Protein AF-A0A941DVI2-F1 (afdb_monomer_lite)

Radius of gyration: 12.96 Å; chains: 1; bounding box: 32×23×32 Å

Organism: NCBI:txid2828733

Foldseek 3Di:
DDDWADWDQFPVRWIWTFHDQQFIWTAHPVRHPIDRQARPNFGFQEWDAAPQRWIFTQTQCQGTWTAHSVGDIDRPDQDDPNHGPNGRHYDDADNVRDD

Secondary structure (DSSP, 8-state):
------EEE-TTS-EEEE-TTSEEEEE-TTS-S-EEEEE-SS-EEEEEE-TTSPEEEEETTTEEEEE-TT--EEEEESEETTEE----------TTS--

InterPro domains:
  IPR011042 Six-bladed beta-propeller, TolB-like [G3DSA:2.120.10.30] (1-99)

Sequence (99 aa):
ETGPEHLLLGPDGRLYAAVASGAILRMQEDGAQREVWINTRGRVLGFAFDAQGNMIAADAYRGLLRITPDKQITVLCDQVDGTPVLYANSVVVAKNGKI

Structure (mmCIF, N/CA/C/O backbone):
data_AF-A0A941DVI2-F1
#
_entry.id   AF-A0A941DVI2-F1
#
loop_
_atom_site.group_PDB
_atom_site.id
_atom_site.type_symbol
_atom_site.label_atom_id
_atom_site.label_alt_id
_atom_site.label_comp_id
_atom_site.label_asym_id
_atom_site.label_entity_id
_atom_site.label_seq_id
_atom_site.pdbx_PDB_ins_code
_atom_site.Cartn_x
_atom_site.Cartn_y
_atom_site.Cartn_z
_atom_site.occupancy
_atom_site.B_iso_or_equiv
_atom_site.auth_seq_id
_atom_site.auth_comp_id
_atom_site.auth_asym_id
_atom_site.auth_atom_id
_atom_site.pdbx_PDB_model_num
ATOM 1 N N . GLU A 1 1 ? 16.399 3.563 -0.049 1.00 89.06 1 GLU A N 1
ATOM 2 C CA . GLU A 1 1 ? 15.291 3.009 0.757 1.00 89.06 1 GLU A CA 1
ATOM 3 C C . GLU A 1 1 ? 15.815 1.888 1.639 1.00 89.06 1 GLU A C 1
ATOM 5 O O . GLU A 1 1 ? 16.682 1.149 1.185 1.00 89.06 1 GLU A O 1
ATOM 10 N N . THR A 1 2 ? 15.340 1.789 2.880 1.00 94.88 2 THR A N 1
ATOM 11 C CA . THR A 1 2 ? 15.756 0.785 3.878 1.00 94.88 2 THR A CA 1
ATOM 12 C C . THR A 1 2 ? 14.539 0.259 4.644 1.00 94.88 2 THR A C 1
ATOM 14 O O . THR A 1 2 ? 13.455 0.837 4.558 1.00 94.88 2 THR A O 1
ATOM 17 N N . GLY A 1 3 ? 14.719 -0.838 5.387 1.00 94.12 3 GLY A N 1
ATOM 18 C CA . GLY A 1 3 ? 13.676 -1.429 6.231 1.00 94.12 3 GLY A CA 1
ATOM 19 C C . GLY A 1 3 ? 12.433 -1.855 5.447 1.00 94.12 3 GLY A C 1
ATOM 20 O O . GLY A 1 3 ? 11.370 -1.289 5.709 1.00 94.12 3 GLY A O 1
ATOM 21 N N . PRO A 1 4 ? 12.559 -2.777 4.469 1.00 94.75 4 PRO A N 1
ATOM 22 C CA . PRO A 1 4 ? 11.389 -3.367 3.835 1.00 94.75 4 PRO A CA 1
ATOM 23 C C . PRO A 1 4 ? 10.572 -4.104 4.894 1.00 94.75 4 PRO A C 1
ATOM 25 O O . PRO A 1 4 ? 11.140 -4.781 5.750 1.00 94.75 4 PRO A O 1
ATOM 28 N N . GLU A 1 5 ? 9.260 -3.940 4.844 1.00 96.12 5 GLU A N 1
ATOM 29 C CA . GLU A 1 5 ? 8.365 -4.508 5.84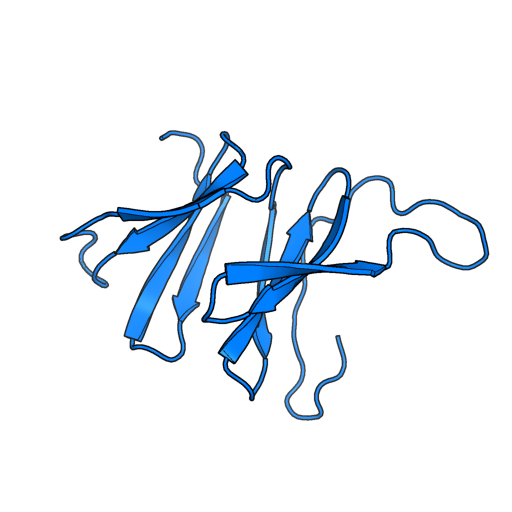9 1.00 96.12 5 GLU A CA 1
ATOM 30 C C . GLU A 1 5 ? 7.423 -5.530 5.193 1.00 96.12 5 GLU A C 1
ATOM 32 O O . GLU A 1 5 ? 7.547 -6.724 5.460 1.00 96.12 5 GLU A O 1
ATOM 37 N N . HIS A 1 6 ? 6.599 -5.098 4.235 1.00 97.88 6 HIS A N 1
ATOM 38 C CA . HIS A 1 6 ? 5.686 -5.973 3.500 1.00 97.88 6 HIS A CA 1
ATOM 39 C C . HIS A 1 6 ? 6.036 -5.997 2.019 1.00 97.88 6 HIS A C 1
ATOM 41 O O . HIS A 1 6 ? 6.335 -4.949 1.435 1.00 97.88 6 HIS A O 1
ATOM 47 N N . LEU A 1 7 ? 5.965 -7.182 1.406 1.00 97.31 7 LEU A N 1
ATOM 48 C CA . LEU A 1 7 ? 6.135 -7.368 -0.029 1.00 97.31 7 LEU A CA 1
ATOM 49 C C . LEU A 1 7 ? 5.018 -8.240 -0.595 1.00 97.31 7 LEU A C 1
ATOM 51 O O . LEU A 1 7 ? 4.683 -9.270 -0.016 1.00 97.31 7 LEU A O 1
ATOM 55 N N . LEU A 1 8 ? 4.479 -7.848 -1.747 1.00 98.12 8 LEU A N 1
ATOM 56 C CA . LEU A 1 8 ? 3.418 -8.592 -2.423 1.00 98.12 8 LEU A CA 1
ATOM 57 C C . LEU A 1 8 ? 3.470 -8.345 -3.934 1.00 98.12 8 LEU A C 1
ATOM 59 O O . LEU A 1 8 ? 3.746 -7.227 -4.376 1.00 98.12 8 LEU A O 1
ATOM 63 N N . LEU A 1 9 ? 3.187 -9.381 -4.726 1.00 98.19 9 LEU A N 1
ATOM 64 C CA . LEU A 1 9 ? 2.955 -9.227 -6.161 1.00 98.19 9 LEU A CA 1
ATOM 65 C C . LEU A 1 9 ? 1.615 -8.522 -6.393 1.00 98.19 9 LEU A C 1
ATOM 67 O O . LEU A 1 9 ? 0.579 -8.927 -5.866 1.00 98.19 9 LEU A O 1
ATOM 71 N N . GLY A 1 10 ? 1.653 -7.451 -7.176 1.00 97.38 10 GLY A N 1
ATOM 72 C CA . GLY A 1 10 ? 0.482 -6.700 -7.582 1.00 97.38 10 GLY A CA 1
ATOM 73 C C . GLY A 1 10 ? -0.277 -7.349 -8.739 1.00 97.38 10 GLY A C 1
ATOM 74 O O . GLY A 1 10 ? 0.233 -8.248 -9.413 1.00 97.38 10 GLY A O 1
ATOM 75 N N . PRO A 1 11 ? -1.500 -6.867 -9.013 1.00 96.81 11 PRO A N 1
ATOM 76 C CA . PRO A 1 11 ? -2.341 -7.353 -10.112 1.00 96.81 11 PRO A CA 1
ATOM 77 C C . PRO A 1 11 ? -1.742 -7.086 -11.504 1.00 96.81 11 PRO A C 1
ATOM 79 O O . PRO A 1 11 ? -2.186 -7.658 -12.494 1.00 96.81 11 PRO A O 1
ATOM 82 N N . ASP A 1 12 ? -0.733 -6.223 -11.585 1.00 96.44 12 ASP A N 1
ATOM 83 C CA . ASP A 1 12 ? 0.037 -5.901 -12.784 1.00 96.44 12 ASP A CA 1
ATOM 84 C C . ASP A 1 12 ? 1.284 -6.790 -12.966 1.00 96.44 12 ASP A C 1
ATOM 86 O O . ASP A 1 12 ? 2.096 -6.532 -13.857 1.00 96.44 12 ASP A O 1
ATOM 90 N N . GLY A 1 13 ? 1.469 -7.795 -12.102 1.00 96.88 13 GLY A N 1
ATOM 91 C CA . GLY A 1 13 ? 2.626 -8.689 -12.108 1.00 96.88 13 GLY A CA 1
ATOM 92 C C . GLY A 1 13 ? 3.922 -8.053 -11.597 1.00 96.88 13 GLY A C 1
ATOM 93 O O . GLY A 1 13 ? 4.993 -8.617 -11.808 1.00 96.88 13 GLY A O 1
ATOM 94 N N . ARG A 1 14 ? 3.868 -6.880 -10.950 1.00 98.38 14 ARG A N 1
ATOM 95 C CA . ARG A 1 14 ? 5.046 -6.242 -10.343 1.00 98.38 14 ARG A CA 1
ATOM 96 C C . ARG A 1 14 ? 5.127 -6.513 -8.849 1.00 98.38 14 ARG A C 1
ATOM 98 O O . ARG A 1 14 ? 4.113 -6.646 -8.176 1.00 98.38 14 ARG A O 1
ATOM 105 N N . LEU A 1 15 ? 6.340 -6.547 -8.310 1.00 98.44 15 LEU A N 1
ATOM 106 C CA . LEU A 1 15 ? 6.568 -6.659 -6.874 1.00 98.44 15 LEU A CA 1
ATOM 107 C C . LEU A 1 15 ? 6.449 -5.281 -6.222 1.00 98.44 15 LEU A C 1
ATOM 109 O O . LEU A 1 15 ? 7.111 -4.331 -6.646 1.00 98.44 15 LEU A O 1
ATOM 113 N N . TYR A 1 16 ? 5.634 -5.188 -5.175 1.00 98.69 16 TYR A N 1
ATOM 114 C CA . TYR A 1 16 ? 5.489 -3.992 -4.355 1.00 98.69 16 TYR A CA 1
ATOM 115 C C . TYR A 1 16 ? 6.160 -4.201 -3.005 1.00 98.69 16 TYR A C 1
ATOM 117 O O . TYR A 1 16 ? 6.071 -5.292 -2.451 1.00 98.69 16 TYR A O 1
ATOM 125 N N . ALA A 1 17 ? 6.808 -3.166 -2.468 1.00 98.50 17 ALA A N 1
ATOM 126 C CA . ALA A 1 17 ? 7.448 -3.216 -1.157 1.00 98.50 17 ALA A CA 1
ATOM 127 C C . ALA A 1 17 ? 7.198 -1.934 -0.356 1.00 98.50 17 ALA A C 1
ATOM 129 O O . ALA A 1 17 ? 7.520 -0.841 -0.827 1.00 98.50 17 ALA A O 1
ATOM 130 N N . ALA A 1 18 ? 6.677 -2.063 0.864 1.00 98.50 18 ALA A N 1
ATOM 131 C CA . ALA A 1 18 ? 6.589 -0.955 1.813 1.00 98.50 18 ALA A CA 1
ATOM 132 C C . ALA A 1 18 ? 7.938 -0.764 2.520 1.00 98.50 18 ALA A C 1
ATOM 134 O O . ALA A 1 18 ? 8.554 -1.737 2.959 1.00 98.50 18 ALA A O 1
ATOM 135 N N . VAL A 1 19 ? 8.413 0.481 2.613 1.00 98.25 19 VAL A N 1
ATOM 136 C CA . VAL A 1 19 ? 9.725 0.806 3.199 1.00 98.25 19 VAL A CA 1
ATOM 137 C C . VAL A 1 19 ? 9.649 1.931 4.222 1.00 98.25 19 VAL A C 1
ATOM 139 O O . VAL A 1 19 ? 8.651 2.646 4.342 1.00 98.25 19 VAL A O 1
ATOM 142 N N . ALA A 1 20 ? 10.738 2.110 4.972 1.00 97.56 20 ALA A N 1
ATOM 143 C CA . ALA A 1 20 ? 10.737 2.939 6.166 1.00 97.56 20 ALA A CA 1
ATOM 144 C C . ALA A 1 20 ? 10.408 4.424 5.952 1.00 97.56 20 ALA A C 1
ATOM 146 O O . ALA A 1 20 ? 9.924 5.072 6.879 1.00 97.56 20 ALA A O 1
ATOM 147 N N . SER A 1 21 ? 10.643 4.945 4.748 1.00 97.50 21 SER A N 1
ATOM 148 C CA . SER A 1 21 ? 10.375 6.333 4.350 1.00 97.50 21 SER A CA 1
ATOM 149 C C . SER A 1 21 ? 8.894 6.641 4.076 1.00 97.50 21 SER A C 1
ATOM 151 O O . SER A 1 21 ? 8.565 7.769 3.698 1.00 97.50 21 SER A O 1
ATOM 153 N N . GLY A 1 22 ? 8.010 5.642 4.182 1.00 97.88 22 GLY A N 1
ATOM 154 C CA . GLY A 1 22 ? 6.609 5.738 3.758 1.00 97.88 22 GLY A CA 1
ATOM 155 C C . GLY A 1 22 ? 6.416 5.579 2.247 1.00 97.88 22 GLY A C 1
ATOM 156 O O . GLY A 1 22 ? 5.294 5.684 1.747 1.00 97.88 22 GLY A O 1
ATOM 157 N N . ALA A 1 23 ? 7.497 5.340 1.499 1.00 98.62 23 ALA A N 1
ATOM 158 C CA . ALA A 1 23 ? 7.407 4.963 0.100 1.00 98.62 23 ALA A CA 1
ATOM 159 C C . ALA A 1 23 ? 6.883 3.529 -0.051 1.00 98.62 23 ALA A C 1
ATOM 161 O O . ALA A 1 23 ? 7.206 2.634 0.732 1.00 98.62 23 ALA A O 1
ATOM 162 N N . ILE A 1 24 ? 6.119 3.318 -1.117 1.00 98.75 24 ILE A N 1
ATOM 163 C CA . ILE A 1 24 ? 5.864 2.008 -1.694 1.00 98.75 24 ILE A CA 1
ATOM 164 C C . ILE A 1 24 ? 6.701 1.923 -2.963 1.00 98.75 24 ILE A C 1
ATOM 166 O O . ILE A 1 24 ? 6.547 2.730 -3.886 1.00 98.75 24 ILE A O 1
ATOM 170 N N . LEU A 1 25 ? 7.608 0.960 -2.997 1.00 98.62 25 LEU A N 1
ATOM 171 C CA . LEU A 1 25 ? 8.430 0.678 -4.164 1.00 98.62 25 LEU A CA 1
ATOM 172 C C . LEU A 1 25 ? 7.706 -0.306 -5.064 1.00 98.62 25 LEU A C 1
ATOM 174 O O . LEU A 1 25 ? 7.009 -1.182 -4.565 1.00 98.62 25 LEU A O 1
ATOM 178 N N . ARG A 1 26 ? 7.902 -0.174 -6.372 1.00 98.62 26 ARG A N 1
ATOM 179 C CA . ARG A 1 26 ? 7.404 -1.100 -7.391 1.00 98.62 26 ARG A CA 1
ATOM 180 C C . ARG A 1 26 ? 8.577 -1.526 -8.260 1.00 98.62 26 ARG A C 1
ATOM 182 O O . ARG A 1 26 ? 9.411 -0.698 -8.616 1.00 98.62 26 ARG A O 1
ATOM 189 N N . MET A 1 27 ? 8.686 -2.813 -8.548 1.00 98.50 27 MET A N 1
ATOM 190 C CA . MET A 1 27 ? 9.813 -3.387 -9.286 1.00 98.50 27 MET A CA 1
ATOM 191 C C . MET A 1 27 ? 9.383 -4.638 -10.054 1.00 98.50 27 MET A C 1
ATOM 193 O O . MET A 1 27 ? 8.276 -5.141 -9.866 1.00 98.50 27 MET A O 1
ATOM 197 N N . GLN A 1 28 ? 10.239 -5.125 -10.948 1.00 98.44 28 GLN A N 1
ATOM 198 C CA . GLN A 1 28 ? 10.090 -6.471 -11.502 1.00 98.44 28 GLN A CA 1
ATOM 199 C C . GLN A 1 28 ? 10.256 -7.515 -10.389 1.00 98.44 28 GLN A C 1
ATOM 201 O O . GLN A 1 28 ? 10.801 -7.211 -9.329 1.00 98.44 28 GLN A O 1
ATOM 206 N N . GLU A 1 29 ? 9.770 -8.735 -10.604 1.00 95.81 29 GLU A N 1
ATOM 207 C CA . GLU A 1 29 ? 9.827 -9.808 -9.599 1.00 95.81 29 GLU A CA 1
ATOM 208 C C . GLU A 1 29 ? 11.268 -10.155 -9.177 1.00 95.81 29 GLU A C 1
ATOM 210 O O . GLU A 1 29 ? 11.516 -10.472 -8.016 1.00 95.81 29 GLU A O 1
ATOM 215 N N . ASP A 1 30 ? 12.237 -9.982 -10.079 1.00 95.81 30 ASP A N 1
ATOM 216 C CA . ASP A 1 30 ? 13.676 -10.128 -9.814 1.00 95.81 30 ASP A CA 1
ATOM 217 C C . ASP A 1 30 ? 14.309 -8.918 -9.087 1.00 95.81 30 ASP A C 1
ATOM 219 O O . ASP A 1 30 ? 15.506 -8.900 -8.796 1.00 95.81 30 ASP A O 1
ATOM 223 N N . GLY A 1 31 ? 13.514 -7.888 -8.786 1.00 95.06 31 GLY A N 1
ATOM 224 C CA . GLY A 1 31 ? 13.941 -6.653 -8.135 1.00 95.06 31 GLY A CA 1
ATOM 225 C C . GLY A 1 31 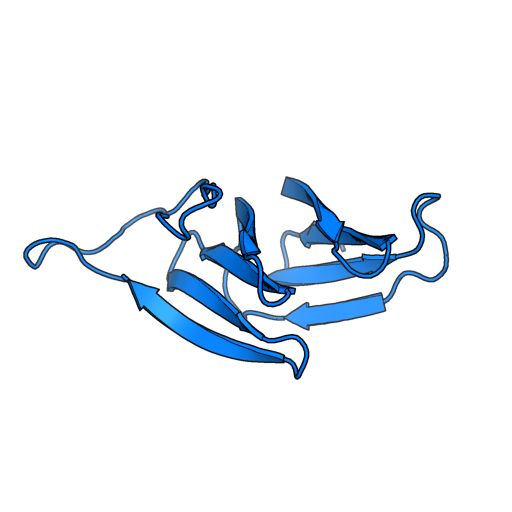? 14.501 -5.577 -9.072 1.00 95.06 31 GLY A C 1
ATOM 226 O O . GLY A 1 31 ? 14.855 -4.493 -8.585 1.00 95.06 31 GLY A O 1
ATOM 227 N N . ALA A 1 32 ? 14.575 -5.829 -10.384 1.00 97.69 32 ALA A N 1
ATOM 228 C CA . ALA A 1 32 ? 15.020 -4.861 -11.380 1.00 97.69 32 ALA A CA 1
ATOM 229 C C . ALA A 1 32 ? 13.980 -3.752 -11.628 1.00 97.69 32 ALA A C 1
ATOM 231 O O . ALA A 1 32 ? 12.810 -3.856 -11.260 1.00 97.69 32 ALA A O 1
ATOM 232 N N . GLN A 1 33 ? 14.410 -2.664 -12.282 1.00 97.38 33 GLN A N 1
ATOM 233 C CA . GLN A 1 33 ? 13.553 -1.519 -12.645 1.00 97.38 33 GLN A CA 1
ATOM 234 C C . GLN A 1 33 ? 12.751 -0.956 -11.460 1.00 97.38 33 GLN A C 1
ATOM 236 O O . GLN A 1 33 ? 11.550 -0.704 -11.550 1.00 97.38 33 GLN A O 1
ATOM 241 N N . ARG A 1 34 ? 13.430 -0.790 -10.322 1.00 97.31 34 ARG A N 1
ATOM 242 C CA . ARG A 1 34 ? 12.828 -0.285 -9.091 1.00 97.31 34 ARG A CA 1
ATOM 243 C C . ARG A 1 34 ? 12.479 1.196 -9.205 1.00 97.31 34 ARG A C 1
ATOM 245 O O . ARG A 1 34 ? 13.347 2.019 -9.481 1.00 97.31 34 ARG A O 1
ATOM 252 N N . GLU A 1 35 ? 11.237 1.529 -8.884 1.00 98.06 35 GLU A N 1
ATOM 253 C CA . GLU A 1 35 ? 10.723 2.897 -8.824 1.00 98.06 35 GLU A CA 1
ATOM 254 C C . GLU A 1 35 ? 9.994 3.160 -7.499 1.00 98.06 35 GLU A C 1
ATOM 256 O O . GLU A 1 35 ? 9.472 2.239 -6.865 1.00 98.06 35 GLU A O 1
ATOM 261 N N . VAL A 1 36 ? 9.925 4.428 -7.084 1.00 98.44 36 VAL A N 1
ATOM 262 C CA . VAL A 1 36 ? 8.969 4.855 -6.054 1.00 98.44 36 VAL A CA 1
ATOM 263 C C . VAL A 1 36 ? 7.609 4.979 -6.727 1.00 98.44 36 VAL A C 1
ATOM 265 O O . VAL A 1 36 ? 7.384 5.883 -7.532 1.00 98.44 36 VAL A O 1
ATOM 268 N N . TRP A 1 37 ? 6.691 4.070 -6.409 1.00 98.50 37 TRP A N 1
ATOM 269 C CA . TRP A 1 37 ? 5.351 4.093 -6.984 1.00 98.50 37 TRP A CA 1
ATOM 270 C C . TRP A 1 37 ? 4.503 5.200 -6.358 1.00 98.50 37 TRP A C 1
ATOM 272 O O . TRP A 1 37 ? 3.920 6.009 -7.083 1.00 98.50 37 TRP A O 1
ATOM 282 N N . ILE A 1 38 ? 4.492 5.284 -5.027 1.00 98.69 38 ILE A N 1
ATOM 283 C CA . ILE A 1 38 ? 3.828 6.339 -4.255 1.00 98.69 38 ILE A CA 1
ATOM 284 C C . ILE A 1 38 ? 4.549 6.526 -2.915 1.00 98.69 38 ILE A C 1
ATOM 286 O O . ILE A 1 38 ? 5.251 5.628 -2.458 1.00 98.69 38 ILE A O 1
ATOM 290 N N . ASN A 1 39 ? 4.372 7.674 -2.264 1.00 98.44 39 ASN A N 1
ATOM 291 C CA . ASN A 1 39 ? 4.744 7.854 -0.864 1.00 98.44 39 ASN A CA 1
ATOM 292 C C . ASN A 1 39 ? 3.499 8.268 -0.073 1.00 98.44 39 ASN A C 1
ATOM 294 O O . ASN A 1 39 ? 2.896 9.299 -0.372 1.00 98.44 39 ASN A O 1
ATOM 298 N N . THR A 1 40 ? 3.106 7.461 0.916 1.00 97.88 40 THR A N 1
ATOM 299 C CA . THR A 1 40 ? 1.895 7.707 1.714 1.00 97.88 40 THR A CA 1
ATOM 300 C C . THR A 1 40 ? 2.092 8.800 2.757 1.00 97.88 40 THR A C 1
ATOM 302 O O . THR A 1 40 ? 1.125 9.213 3.389 1.00 97.88 40 THR A O 1
ATOM 305 N N . ARG A 1 41 ? 3.329 9.267 2.968 1.00 96.81 41 ARG A N 1
ATOM 306 C CA . ARG A 1 41 ? 3.733 10.162 4.064 1.00 96.81 41 ARG A CA 1
ATOM 307 C C . ARG A 1 41 ? 3.434 9.599 5.461 1.00 96.81 41 ARG A C 1
ATOM 309 O O . ARG A 1 41 ? 3.458 10.350 6.428 1.00 96.81 41 ARG A O 1
ATOM 316 N N . GLY A 1 42 ? 3.158 8.299 5.558 1.00 96.94 42 GLY A N 1
ATOM 317 C CA . GLY A 1 42 ? 2.985 7.567 6.808 1.00 96.94 42 GLY A CA 1
ATOM 318 C C . GLY A 1 42 ? 3.958 6.395 6.891 1.00 96.94 42 GLY A C 1
ATOM 319 O O . GLY A 1 42 ? 5.090 6.483 6.409 1.00 96.94 42 GLY A O 1
ATOM 320 N N . ARG A 1 43 ? 3.525 5.294 7.505 1.00 97.81 43 ARG A N 1
ATOM 321 C CA . ARG A 1 43 ? 4.330 4.076 7.644 1.00 97.81 43 ARG A CA 1
ATOM 322 C C . ARG A 1 43 ? 3.464 2.847 7.407 1.00 97.81 43 ARG A C 1
ATOM 324 O O . ARG A 1 43 ? 2.853 2.331 8.332 1.00 97.81 43 ARG A O 1
ATOM 331 N N . VAL A 1 44 ? 3.432 2.373 6.165 1.00 98.62 44 VAL A N 1
ATOM 332 C CA . VAL A 1 44 ? 2.725 1.135 5.811 1.00 98.62 44 VAL A CA 1
ATOM 333 C C . VAL A 1 44 ? 3.487 -0.076 6.355 1.00 98.62 44 VAL A C 1
ATOM 335 O O . VAL A 1 44 ? 4.689 -0.197 6.111 1.00 98.62 44 VAL A O 1
ATOM 338 N N . LEU A 1 45 ? 2.777 -0.934 7.092 1.00 98.44 45 LEU A N 1
ATOM 339 C CA . LEU A 1 45 ? 3.272 -2.184 7.699 1.00 98.44 45 LEU A CA 1
ATOM 340 C C . LEU A 1 45 ? 2.578 -3.440 7.130 1.00 98.44 45 LEU A C 1
ATOM 342 O O . LEU A 1 45 ? 2.783 -4.571 7.549 1.00 98.44 45 LEU A O 1
ATOM 346 N N . GLY A 1 46 ? 1.666 -3.254 6.188 1.00 98.56 46 GLY A N 1
ATOM 347 C CA . GLY A 1 46 ? 0.970 -4.363 5.569 1.00 98.56 46 GLY A CA 1
ATOM 348 C C . GLY A 1 46 ? 0.040 -3.841 4.509 1.00 98.56 46 GLY A C 1
ATOM 349 O O . GLY A 1 46 ? -0.530 -2.758 4.652 1.00 98.56 46 GLY A O 1
ATOM 350 N N . PHE A 1 47 ? -0.108 -4.587 3.426 1.00 98.81 47 PHE A N 1
ATOM 351 C CA . PHE A 1 47 ? -1.063 -4.229 2.398 1.00 98.81 47 PHE A CA 1
ATOM 352 C C . PHE A 1 47 ? -1.547 -5.452 1.631 1.00 98.81 47 PHE A C 1
ATOM 354 O O . PHE A 1 47 ? -0.879 -6.477 1.565 1.00 98.81 47 PHE A O 1
ATOM 361 N N . ALA A 1 48 ? -2.712 -5.313 1.018 1.00 98.75 48 ALA A N 1
ATOM 362 C CA . ALA A 1 48 ? -3.293 -6.289 0.115 1.00 98.75 48 ALA A CA 1
ATOM 363 C C . ALA A 1 48 ? -3.943 -5.558 -1.062 1.00 98.75 48 ALA A C 1
ATOM 365 O O . ALA A 1 48 ? -4.332 -4.397 -0.938 1.00 98.75 48 ALA A O 1
ATOM 366 N N . PHE A 1 49 ? -4.062 -6.226 -2.207 1.00 98.62 49 PHE A N 1
ATOM 367 C CA . PHE A 1 49 ? -4.803 -5.687 -3.344 1.00 98.62 49 PHE A CA 1
ATOM 368 C C . PHE A 1 49 ? -6.249 -6.180 -3.313 1.00 98.62 49 PHE A C 1
ATOM 370 O O . PHE A 1 49 ? -6.495 -7.372 -3.127 1.00 98.62 49 PHE A O 1
ATOM 377 N N . ASP A 1 50 ? -7.200 -5.266 -3.496 1.00 98.19 50 ASP A N 1
ATOM 378 C CA . ASP A 1 50 ? -8.596 -5.634 -3.718 1.00 98.19 50 ASP A CA 1
ATOM 379 C C . ASP 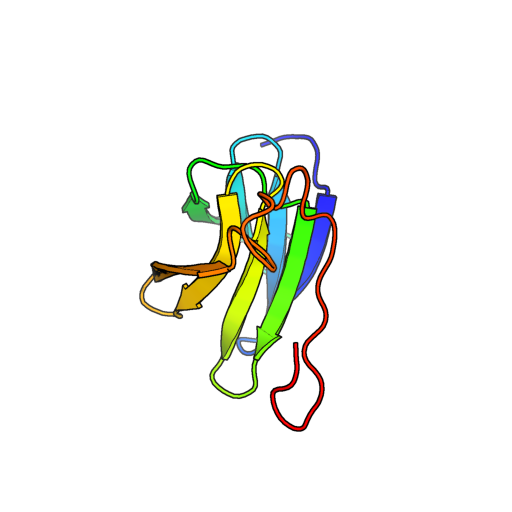A 1 50 ? -8.839 -6.094 -5.169 1.00 98.19 50 ASP A C 1
ATOM 381 O O . ASP A 1 50 ? -7.963 -6.028 -6.035 1.00 98.19 50 ASP A O 1
ATOM 385 N N . ALA A 1 51 ? -10.055 -6.5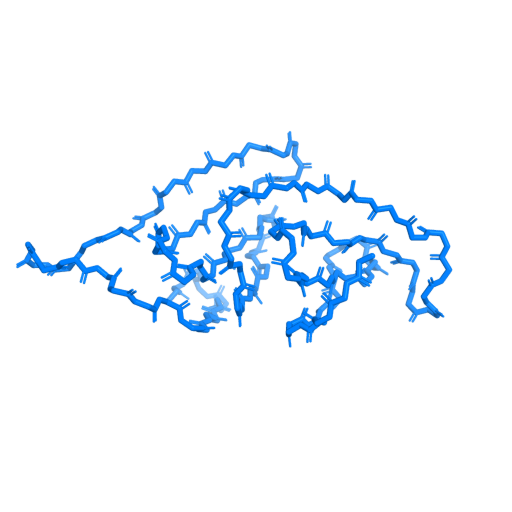67 -5.454 1.00 97.00 51 ALA A N 1
ATOM 386 C CA . ALA A 1 51 ? -10.424 -7.068 -6.780 1.00 97.00 51 ALA A CA 1
ATOM 387 C C . ALA A 1 51 ? -10.470 -5.979 -7.873 1.00 97.00 51 ALA A C 1
ATOM 389 O O . ALA A 1 51 ? -10.568 -6.310 -9.053 1.00 97.00 51 ALA A O 1
ATOM 390 N N . GLN A 1 52 ? -10.417 -4.696 -7.503 1.00 97.06 52 GLN A N 1
ATOM 391 C CA . GLN A 1 52 ? -10.329 -3.565 -8.430 1.00 97.06 52 GLN A CA 1
ATOM 392 C C . GLN A 1 52 ? -8.876 -3.106 -8.637 1.00 97.06 52 GLN A C 1
ATOM 394 O O . GLN A 1 52 ? -8.625 -2.188 -9.416 1.00 97.06 52 GLN A O 1
ATOM 399 N N . GLY A 1 53 ? -7.916 -3.746 -7.963 1.00 97.75 53 GLY A N 1
ATOM 400 C CA . GLY A 1 53 ? -6.500 -3.411 -8.021 1.00 97.75 53 GLY A CA 1
ATOM 401 C C . GLY A 1 53 ? -6.101 -2.227 -7.144 1.00 97.75 53 GLY A C 1
ATOM 402 O O . GLY A 1 53 ? -4.987 -1.723 -7.291 1.00 97.75 53 GLY A O 1
ATOM 403 N N . ASN A 1 54 ? -6.961 -1.780 -6.223 1.00 98.62 54 ASN A N 1
ATOM 404 C CA . ASN A 1 54 ? -6.546 -0.809 -5.217 1.00 98.62 54 ASN A CA 1
ATOM 405 C C . ASN A 1 54 ? -5.689 -1.506 -4.160 1.00 98.62 54 ASN A C 1
ATOM 407 O O . ASN A 1 54 ? -5.983 -2.624 -3.740 1.00 98.62 54 ASN A O 1
ATOM 411 N N . MET A 1 55 ? -4.658 -0.818 -3.682 1.00 98.81 55 MET A N 1
ATOM 412 C CA . MET A 1 55 ? -3.903 -1.240 -2.512 1.00 98.81 55 MET A CA 1
ATOM 413 C C . MET A 1 55 ? -4.644 -0.793 -1.251 1.00 98.81 55 MET A C 1
ATOM 415 O O . MET A 1 55 ? -4.799 0.402 -0.996 1.00 98.81 55 MET A O 1
ATOM 419 N N . ILE A 1 56 ? -5.080 -1.758 -0.452 1.00 98.81 56 ILE A N 1
ATOM 420 C CA . ILE A 1 56 ? -5.552 -1.545 0.910 1.00 98.81 56 ILE A CA 1
ATOM 421 C C . ILE A 1 56 ? -4.337 -1.661 1.820 1.00 98.81 56 ILE A C 1
ATOM 423 O O . ILE A 1 56 ? -3.716 -2.718 1.869 1.00 98.81 56 ILE A O 1
ATOM 427 N N . ALA A 1 57 ? -3.973 -0.580 2.501 1.00 98.81 57 ALA A N 1
ATOM 428 C CA . ALA A 1 57 ? -2.750 -0.496 3.290 1.00 98.81 57 ALA A CA 1
ATOM 429 C C . ALA A 1 57 ? -3.056 -0.219 4.764 1.00 98.81 57 ALA A C 1
ATOM 431 O O . ALA A 1 57 ? -3.772 0.726 5.091 1.00 98.81 57 ALA A O 1
ATOM 432 N N . ALA A 1 58 ? -2.478 -1.026 5.647 1.00 98.75 58 ALA A N 1
ATOM 433 C CA . ALA A 1 58 ? -2.395 -0.764 7.073 1.00 98.75 58 ALA A CA 1
ATOM 434 C C . ALA A 1 58 ? -1.224 0.195 7.321 1.00 98.75 58 ALA A C 1
ATOM 436 O O . ALA A 1 58 ? -0.055 -0.182 7.211 1.00 98.75 58 ALA A O 1
ATOM 437 N N . ASP A 1 59 ? -1.545 1.457 7.592 1.00 98.62 59 ASP A N 1
ATOM 438 C CA . ASP A 1 59 ? -0.583 2.488 7.955 1.00 98.62 59 ASP A CA 1
ATOM 439 C C . ASP A 1 59 ? -0.546 2.649 9.478 1.00 98.62 59 ASP A C 1
ATOM 441 O O . ASP A 1 59 ? -1.560 2.938 10.119 1.00 98.62 59 ASP A O 1
ATOM 445 N N . ALA A 1 60 ? 0.645 2.499 10.053 1.00 97.94 60 ALA A N 1
ATOM 446 C CA . ALA A 1 60 ? 0.882 2.503 11.489 1.00 97.94 60 ALA A CA 1
ATOM 447 C C . ALA A 1 60 ? 0.371 3.763 12.198 1.00 97.94 60 ALA A C 1
ATOM 449 O O . ALA A 1 60 ? 0.103 3.713 13.391 1.00 97.94 60 ALA A O 1
ATOM 450 N N . TYR A 1 61 ? 0.261 4.889 11.490 1.00 96.38 61 TYR A N 1
ATOM 451 C CA . TYR A 1 61 ? -0.116 6.172 12.086 1.00 96.38 61 TYR A CA 1
ATOM 452 C C . TYR A 1 61 ? -1.431 6.722 11.545 1.00 96.38 61 TYR A C 1
ATOM 454 O O . TYR A 1 61 ? -2.058 7.553 12.194 1.00 96.38 61 TYR A O 1
ATOM 462 N N . ARG A 1 62 ? -1.831 6.302 10.341 1.00 97.69 62 ARG A N 1
ATOM 463 C CA . ARG A 1 62 ? -3.014 6.833 9.650 1.00 97.69 62 ARG A CA 1
ATOM 464 C C . ARG A 1 62 ? -4.205 5.875 9.649 1.00 97.69 62 ARG A C 1
ATOM 466 O O . ARG A 1 62 ? -5.254 6.237 9.124 1.00 97.69 62 ARG A O 1
ATOM 473 N N . GLY A 1 63 ? -4.037 4.667 10.182 1.00 98.38 63 GLY A N 1
ATOM 474 C CA . GLY A 1 63 ? -5.049 3.620 10.137 1.00 98.38 63 GLY A CA 1
ATOM 475 C C . GLY A 1 63 ? -5.084 2.921 8.780 1.00 98.38 63 GLY A C 1
ATOM 476 O O . GLY A 1 63 ? -4.052 2.646 8.170 1.00 98.38 63 GLY A O 1
ATOM 477 N N . LEU A 1 64 ? -6.279 2.598 8.301 1.00 98.50 64 LEU A N 1
ATOM 478 C CA . LEU A 1 64 ? -6.474 1.895 7.044 1.00 98.50 64 LEU A CA 1
ATOM 479 C C . LEU A 1 64 ? -6.597 2.876 5.877 1.00 98.50 64 LEU A C 1
ATOM 481 O O . LEU A 1 64 ? -7.455 3.759 5.880 1.00 98.50 64 LEU A O 1
ATOM 485 N N . LEU A 1 65 ? -5.776 2.689 4.850 1.00 98.81 65 LEU A N 1
ATOM 486 C CA . LEU A 1 65 ? -5.767 3.488 3.631 1.00 98.81 65 LEU A CA 1
ATOM 487 C C . LEU A 1 65 ? -6.241 2.661 2.435 1.00 98.81 65 LEU A C 1
ATOM 489 O O . LEU A 1 65 ? -5.964 1.468 2.340 1.00 98.81 65 LEU A O 1
ATOM 493 N N . ARG A 1 66 ? -6.875 3.327 1.473 1.00 98.81 66 ARG A N 1
ATOM 494 C CA . ARG A 1 66 ? -7.038 2.846 0.099 1.00 98.81 66 ARG A CA 1
ATOM 495 C C . ARG A 1 66 ? -6.179 3.697 -0.818 1.00 98.81 66 ARG A C 1
ATOM 497 O O . ARG A 1 66 ? -6.272 4.923 -0.772 1.00 98.81 66 ARG A O 1
ATOM 504 N N . ILE A 1 67 ? -5.390 3.047 -1.662 1.00 98.81 67 ILE A N 1
ATOM 505 C CA . ILE A 1 67 ? -4.560 3.683 -2.678 1.00 98.81 67 ILE A CA 1
ATOM 506 C C . ILE A 1 67 ? -4.959 3.117 -4.037 1.00 98.81 67 ILE A C 1
ATOM 508 O O . ILE A 1 67 ? -4.835 1.918 -4.279 1.00 98.81 67 ILE A O 1
ATOM 512 N N . THR A 1 68 ? -5.453 3.971 -4.920 1.00 98.62 68 THR A N 1
ATOM 513 C CA . THR A 1 68 ? -5.899 3.572 -6.258 1.00 98.62 68 THR A CA 1
ATOM 514 C C . THR A 1 68 ? -4.719 3.443 -7.240 1.00 98.62 68 THR A C 1
ATOM 516 O O . THR A 1 68 ? -3.640 3.992 -6.983 1.00 98.62 68 THR A O 1
ATOM 519 N N . PRO A 1 69 ? -4.879 2.763 -8.396 1.00 97.62 69 PRO A N 1
ATOM 520 C CA . PRO A 1 69 ? -3.828 2.674 -9.418 1.00 97.62 69 PRO A CA 1
ATOM 521 C C . PRO A 1 69 ? -3.339 4.032 -9.954 1.00 97.62 69 PRO A C 1
ATOM 523 O O . PRO A 1 69 ? -2.162 4.178 -10.287 1.00 97.62 69 PRO A O 1
ATOM 526 N N . ASP A 1 70 ? -4.215 5.042 -9.985 1.00 97.69 70 ASP A N 1
ATOM 527 C CA . ASP A 1 70 ? -3.917 6.444 -10.321 1.00 97.69 70 ASP A CA 1
ATOM 528 C C . ASP A 1 70 ? -3.363 7.257 -9.133 1.00 97.69 70 ASP A C 1
ATOM 530 O O . ASP A 1 70 ? -3.233 8.479 -9.207 1.00 97.69 70 ASP A O 1
ATOM 534 N N . LYS A 1 71 ? -2.955 6.565 -8.062 1.00 97.88 71 LYS A N 1
ATOM 535 C CA . LYS A 1 71 ? -2.212 7.095 -6.911 1.00 97.88 71 LYS A CA 1
ATOM 536 C C . LYS A 1 71 ? -3.008 8.067 -6.033 1.00 97.88 71 LYS A C 1
ATOM 538 O O . LYS A 1 71 ? -2.413 8.920 -5.373 1.00 97.88 71 LYS A O 1
ATOM 543 N N . GLN A 1 72 ? -4.332 7.921 -5.971 1.00 98.62 72 GLN A N 1
ATOM 544 C CA . GLN A 1 72 ? -5.167 8.649 -5.012 1.00 98.62 72 GLN A CA 1
ATOM 545 C C . GLN A 1 72 ? -5.210 7.912 -3.678 1.00 98.62 72 GLN A C 1
ATOM 547 O O . GLN A 1 72 ? -5.419 6.701 -3.643 1.00 98.62 72 GLN A O 1
ATOM 552 N N . ILE A 1 73 ? -5.035 8.646 -2.576 1.00 98.69 73 ILE A N 1
ATOM 553 C CA . ILE A 1 73 ? -5.048 8.092 -1.217 1.00 98.69 73 ILE A CA 1
ATOM 554 C C . ILE A 1 73 ? -6.333 8.520 -0.508 1.00 98.69 73 ILE A C 1
ATOM 556 O O . ILE A 1 73 ? -6.626 9.708 -0.403 1.00 98.69 73 ILE A O 1
ATOM 560 N N . THR A 1 74 ? -7.071 7.559 0.039 1.00 98.69 74 THR A N 1
ATOM 561 C CA . THR A 1 74 ? -8.235 7.790 0.905 1.00 98.69 74 THR A CA 1
ATOM 562 C C . THR A 1 74 ? 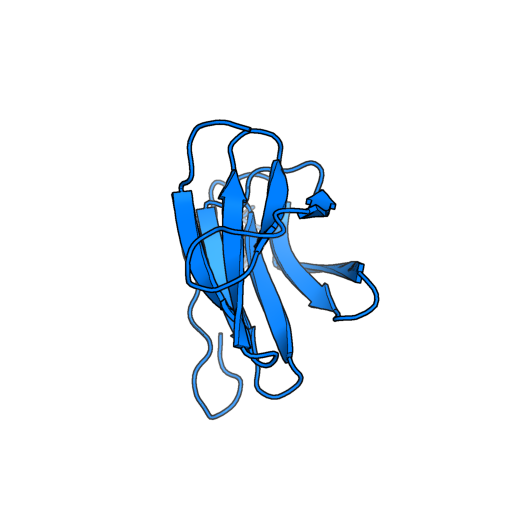-8.021 7.084 2.241 1.00 98.69 74 THR A C 1
ATOM 564 O O . THR A 1 74 ? -7.562 5.945 2.256 1.00 98.69 74 THR A O 1
ATOM 567 N N . VAL A 1 75 ? -8.364 7.727 3.360 1.00 98.44 7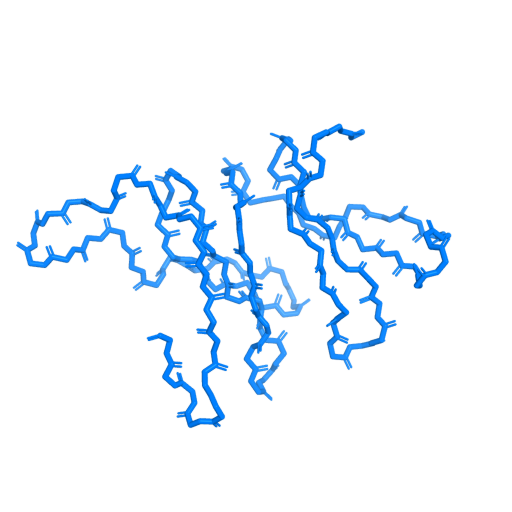5 VAL A N 1
ATOM 568 C CA . VAL A 1 75 ? -8.454 7.047 4.664 1.00 98.44 75 VAL A CA 1
ATOM 569 C C . VAL A 1 75 ? -9.786 6.300 4.709 1.00 98.44 75 VAL A C 1
ATOM 571 O O . VAL A 1 75 ? -10.836 6.907 4.514 1.00 98.44 75 VAL A O 1
ATOM 574 N N . LEU A 1 76 ? -9.740 4.985 4.905 1.00 98.31 76 LEU A N 1
ATOM 575 C CA . LEU A 1 76 ? -10.921 4.134 5.050 1.00 98.31 76 LEU A CA 1
ATOM 576 C C . LEU A 1 76 ? -11.388 4.045 6.504 1.00 98.31 76 LEU A C 1
ATOM 578 O O . LEU A 1 76 ? -12.588 3.998 6.752 1.00 98.31 76 LEU A O 1
ATOM 582 N N . CYS A 1 77 ? -10.446 3.975 7.447 1.00 98.19 77 CYS A N 1
ATOM 583 C CA . CYS A 1 77 ? -10.735 3.844 8.871 1.00 98.19 77 CYS A CA 1
ATOM 584 C C . CYS A 1 77 ? -9.534 4.299 9.705 1.00 98.19 77 CYS A C 1
ATOM 586 O O . CYS A 1 77 ? -8.462 3.708 9.611 1.00 98.19 77 CYS A O 1
ATOM 588 N N . ASP A 1 78 ? -9.717 5.315 10.539 1.00 98.06 78 ASP A N 1
ATOM 589 C CA . ASP A 1 78 ? -8.749 5.789 11.534 1.00 98.06 78 ASP A CA 1
ATOM 590 C C . ASP A 1 78 ? -9.285 5.691 12.974 1.00 98.06 78 ASP A C 1
ATOM 592 O O . ASP A 1 78 ? -8.559 5.968 13.929 1.00 98.06 78 ASP A O 1
ATOM 596 N N . GLN A 1 79 ? -10.529 5.235 13.150 1.00 98.06 79 GLN A N 1
ATOM 597 C CA . GLN A 1 79 ? -11.177 5.042 14.445 1.00 98.06 79 GLN A CA 1
ATOM 598 C C . GLN A 1 79 ? -12.258 3.952 14.396 1.00 98.06 79 GLN A C 1
ATOM 600 O O . GLN A 1 79 ? -12.921 3.761 13.378 1.00 98.06 79 GLN A O 1
ATOM 605 N N . VAL A 1 80 ? -12.479 3.280 15.527 1.00 96.94 80 VAL A N 1
ATOM 606 C CA . VAL A 1 80 ? -13.539 2.284 15.739 1.00 96.94 80 VAL A CA 1
ATOM 607 C C . VAL A 1 80 ? -14.265 2.629 17.034 1.00 96.94 80 VAL A C 1
ATOM 609 O O . VAL A 1 80 ? -13.627 2.774 18.072 1.00 96.94 80 VAL A O 1
ATOM 612 N N . ASP A 1 81 ? -15.585 2.814 16.970 1.00 97.38 81 ASP A N 1
ATOM 613 C CA . ASP A 1 81 ? -16.425 3.179 18.124 1.00 97.38 81 ASP A CA 1
ATOM 614 C C . ASP A 1 81 ? -15.884 4.387 18.920 1.00 97.38 81 ASP A C 1
ATOM 616 O O . ASP A 1 81 ? -15.887 4.417 20.150 1.00 97.38 81 ASP A O 1
ATOM 620 N N . GLY A 1 82 ? -15.359 5.388 18.201 1.00 96.94 82 GLY A N 1
ATOM 621 C CA . GLY A 1 82 ? -14.755 6.597 18.777 1.00 96.94 82 GLY A CA 1
ATOM 622 C C . GLY A 1 82 ? -13.344 6.410 19.351 1.00 96.94 82 GLY A C 1
ATOM 623 O O . GLY A 1 82 ? -12.761 7.367 19.853 1.00 96.94 82 GLY A O 1
ATOM 624 N N . THR A 1 83 ? -12.777 5.205 19.265 1.00 97.75 83 THR A N 1
ATOM 625 C CA . THR A 1 83 ? -11.404 4.906 19.685 1.00 97.75 83 THR A CA 1
ATOM 626 C C . THR A 1 83 ? -10.461 4.944 18.479 1.00 97.75 83 THR A C 1
ATOM 628 O O . THR A 1 83 ? -10.699 4.213 17.516 1.00 97.75 83 THR A O 1
ATOM 631 N N . PRO A 1 84 ? -9.379 5.743 18.501 1.00 97.94 84 PRO A N 1
ATOM 632 C CA . PRO A 1 84 ? -8.425 5.800 17.397 1.00 97.94 84 PRO A CA 1
ATOM 633 C C . PRO A 1 84 ? -7.741 4.457 17.118 1.00 97.94 84 PRO A C 1
ATOM 635 O O . PRO A 1 84 ? -7.360 3.729 18.038 1.00 97.94 84 PRO A O 1
ATOM 638 N N . VAL A 1 85 ? -7.502 4.164 15.840 1.00 97.44 85 VAL A N 1
ATOM 639 C CA . VAL A 1 85 ? -6.615 3.076 15.422 1.00 97.44 85 VAL A CA 1
ATOM 640 C C . VAL A 1 85 ? -5.176 3.522 15.665 1.00 97.44 85 VAL A C 1
ATOM 642 O O . VAL A 1 85 ? -4.618 4.306 14.905 1.00 97.44 85 VAL A O 1
ATOM 645 N N . LEU A 1 86 ? -4.572 3.029 16.745 1.00 94.62 86 LEU A N 1
ATOM 646 C CA . LEU A 1 86 ? -3.251 3.494 17.184 1.00 94.62 86 LEU A CA 1
ATOM 647 C C . LEU A 1 86 ? -2.090 2.957 16.344 1.00 94.62 86 LEU A C 1
ATOM 649 O O . LEU A 1 86 ? -1.061 3.618 16.248 1.00 94.62 86 LEU A O 1
ATOM 653 N N . TYR A 1 87 ? -2.219 1.732 15.824 1.00 96.69 87 TYR A N 1
ATOM 654 C CA . TYR A 1 87 ? -1.127 1.043 15.137 1.00 96.69 87 TYR A CA 1
ATOM 655 C C . TYR A 1 87 ? -1.655 -0.056 14.206 1.00 96.69 87 TYR A C 1
ATOM 657 O O . TYR A 1 87 ? -1.674 -1.238 14.555 1.00 96.69 87 TYR A O 1
ATOM 665 N N . ALA A 1 88 ? -2.140 0.326 13.021 1.00 97.69 88 ALA A N 1
ATOM 666 C CA . ALA A 1 88 ? -2.568 -0.654 12.026 1.00 97.69 88 ALA A CA 1
ATOM 667 C C . ALA A 1 88 ? -1.338 -1.396 11.481 1.00 97.69 88 ALA A C 1
ATOM 669 O O . ALA A 1 88 ? -0.478 -0.791 10.844 1.00 97.69 88 ALA A O 1
ATOM 670 N N . ASN A 1 89 ? -1.256 -2.702 11.751 1.00 97.75 89 ASN A N 1
ATOM 671 C CA . ASN A 1 89 ? -0.073 -3.495 11.416 1.00 97.75 89 ASN A CA 1
ATOM 672 C C . ASN A 1 89 ? -0.246 -4.344 10.155 1.00 97.75 89 ASN A C 1
ATOM 674 O O . ASN A 1 89 ? 0.674 -4.453 9.370 1.00 97.75 89 ASN A O 1
ATOM 678 N N . SER A 1 90 ? -1.401 -4.974 9.943 1.00 96.50 90 SER A N 1
ATOM 679 C CA . SER A 1 90 ? -1.604 -5.855 8.790 1.00 96.50 90 SER A CA 1
ATOM 680 C C . SER A 1 90 ? -3.043 -5.797 8.305 1.00 96.50 90 SER A C 1
ATOM 682 O O . SER A 1 90 ? -3.939 -5.386 9.043 1.00 96.50 90 SER A O 1
ATOM 684 N N . VAL A 1 91 ? -3.252 -6.203 7.057 1.00 97.94 91 VAL A N 1
ATOM 685 C CA . VAL A 1 91 ? -4.561 -6.255 6.417 1.00 97.94 91 VAL A CA 1
ATOM 686 C C . VAL A 1 91 ? -4.600 -7.380 5.390 1.00 97.94 91 VAL A C 1
ATOM 688 O O . VAL A 1 91 ? -3.608 -7.668 4.724 1.00 97.94 91 VAL A O 1
ATOM 691 N N . VAL A 1 92 ? -5.768 -7.999 5.249 1.00 97.88 92 VAL A N 1
ATOM 692 C CA . VAL A 1 92 ? -6.094 -8.934 4.171 1.00 97.88 92 VAL A CA 1
ATOM 693 C C . VAL A 1 92 ? -7.401 -8.491 3.524 1.00 97.88 92 VAL A C 1
ATOM 695 O O . VAL A 1 92 ? -8.228 -7.864 4.173 1.00 97.88 92 VAL A O 1
ATOM 698 N N . VAL A 1 93 ? -7.600 -8.819 2.249 1.00 98.06 93 VAL A N 1
ATOM 699 C CA . VAL A 1 93 ? -8.880 -8.594 1.565 1.00 98.06 93 VAL A CA 1
ATOM 700 C C . VAL A 1 93 ? -9.434 -9.948 1.147 1.00 98.06 93 VAL A C 1
ATOM 702 O O . VAL A 1 93 ? -8.824 -10.677 0.364 1.00 98.06 93 VAL A O 1
ATOM 705 N N . ALA A 1 94 ? -10.588 -10.317 1.691 1.00 97.69 94 ALA A N 1
ATOM 706 C CA . ALA A 1 94 ? -11.298 -11.525 1.305 1.00 97.69 94 ALA A CA 1
ATOM 707 C C . ALA A 1 94 ? -11.901 -11.383 -0.103 1.00 97.69 94 ALA A C 1
ATOM 709 O O . ALA A 1 94 ? -12.187 -10.286 -0.578 1.00 97.69 94 ALA A O 1
ATOM 710 N N . LYS A 1 95 ? -12.183 -12.514 -0.767 1.00 94.38 95 LYS A N 1
ATOM 711 C CA . LYS A 1 95 ? -12.749 -12.537 -2.134 1.00 94.38 95 LYS A CA 1
ATOM 712 C C . LYS A 1 95 ? -14.065 -11.766 -2.283 1.00 94.38 95 LYS A C 1
ATOM 714 O O . LYS A 1 95 ? -14.379 -11.307 -3.372 1.00 94.38 95 LYS A O 1
ATOM 719 N N . ASN A 1 96 ? -14.839 -11.643 -1.207 1.00 95.69 96 ASN A N 1
ATOM 720 C CA . ASN A 1 96 ? -16.089 -10.881 -1.178 1.00 95.69 96 ASN A CA 1
ATOM 721 C C . ASN A 1 96 ? -15.884 -9.384 -0.870 1.00 95.69 96 ASN A C 1
ATOM 723 O O . ASN A 1 96 ? -16.859 -8.690 -0.598 1.00 95.69 96 ASN A O 1
ATOM 727 N N . GLY A 1 97 ? -14.640 -8.896 -0.871 1.00 94.88 97 GLY A N 1
ATOM 728 C CA . GLY A 1 97 ? -14.290 -7.505 -0.588 1.00 94.88 97 GLY A CA 1
ATOM 729 C C . GLY A 1 97 ? -14.272 -7.145 0.896 1.00 94.88 97 GLY A C 1
ATOM 730 O O . GLY A 1 97 ? -14.026 -5.989 1.227 1.00 94.88 97 GLY A O 1
ATOM 731 N N . LYS A 1 98 ? -14.520 -8.104 1.800 1.00 96.69 98 LYS A N 1
ATOM 732 C CA . LYS A 1 98 ? -14.383 -7.855 3.234 1.00 96.69 98 LYS A CA 1
ATOM 733 C C . LYS A 1 98 ? -12.909 -7.662 3.581 1.00 96.69 98 LYS A C 1
ATOM 735 O O . LYS A 1 98 ? -12.077 -8.485 3.199 1.00 96.69 98 LYS A O 1
ATOM 740 N N . ILE A 1 99 ? -12.640 -6.587 4.307 1.00 95.06 99 ILE A N 1
ATOM 741 C CA . ILE A 1 99 ? -11.345 -6.259 4.900 1.00 95.06 99 ILE A CA 1
ATOM 742 C C . ILE A 1 99 ? -11.344 -6.742 6.352 1.00 95.06 99 ILE A C 1
ATOM 744 O O . ILE A 1 99 ? -12.409 -6.604 7.003 1.00 95.06 99 ILE A O 1
#

pLDDT: mean 97.56, std 1.44, range [89.06, 98.81]